Protein AF-A0ABD0RFR3-F1 (afdb_monomer_lite)

InterPro domains:
  IPR000421 Coagulation factor 5/8, C-terminal domain [PF00754] (2-49)
  IPR000421 Coagulation factor 5/8, C-terminal domain [PS50022] (1-53)
  IPR008979 Galactose-binding-like domain superfamily [SSF49785] (2-52)

Foldseek 3Di:
DPDDDDDPVDDDDDDDDDFDADPPDPGGDPDDWDWDDPDPPDTDTDDDDDPDD

Sequence (53 aa):
QPWMQIDLGRKYRIMAIATQGTFNSYDWVTKYMLLYGDRFDAWTPYVMKGGNM

pLDDT: mean 87.61, std 11.6, range [47.47, 94.94]

Secondary structure (DSSP, 8-state):
--------SS------------TTSS--------EE-SSTT--EE---TT---

Organism: Cirrhinus mrigala (NCBI:txid683832)

Radius of gyration: 13.71 Å; chains: 1; bounding box: 35×21×34 Å

Structure (mmCIF, N/CA/C/O backbone):
data_AF-A0ABD0RFR3-F1
#
_entry.id   AF-A0ABD0RFR3-F1
#
loop_
_atom_site.group_PDB
_atom_site.id
_atom_site.type_symbol
_atom_site.label_atom_id
_atom_site.label_alt_id
_atom_site.label_comp_id
_atom_site.label_asym_id
_atom_site.label_entity_id
_atom_site.label_seq_id
_atom_site.pdbx_PDB_ins_code
_atom_site.Cartn_x
_atom_site.Cartn_y
_atom_site.Cartn_z
_atom_site.occupancy
_atom_site.B_iso_or_equiv
_atom_site.auth_seq_id
_atom_site.auth_comp_id
_atom_site.auth_asym_id
_atom_site.auth_atom_id
_atom_site.pdbx_PDB_model_num
ATOM 1 N N . GLN A 1 1 ? -7.841 9.869 -9.627 1.00 56.53 1 GLN A N 1
ATOM 2 C CA . GLN A 1 1 ? -7.718 9.659 -8.166 1.00 56.53 1 GLN A CA 1
ATOM 3 C C . GLN A 1 1 ? -6.502 8.765 -7.931 1.00 56.53 1 GLN A C 1
ATOM 5 O O . GLN A 1 1 ? -6.403 7.773 -8.639 1.00 56.53 1 GLN A O 1
ATOM 10 N N . PRO A 1 2 ? -5.549 9.119 -7.050 1.00 85.88 2 PRO A N 1
ATOM 11 C CA . PRO A 1 2 ? -4.266 8.414 -6.920 1.00 85.88 2 PRO A CA 1
ATOM 12 C C . PRO A 1 2 ? -4.262 7.248 -5.908 1.00 85.88 2 PRO A C 1
ATOM 14 O O . PRO A 1 2 ? -3.195 6.855 -5.445 1.00 85.88 2 PRO A O 1
ATOM 17 N N . TRP A 1 3 ? -5.423 6.701 -5.532 1.00 90.00 3 TRP A N 1
ATOM 18 C CA . TRP A 1 3 ? -5.521 5.563 -4.612 1.00 90.00 3 TRP A CA 1
ATOM 19 C C . TRP A 1 3 ? -6.524 4.523 -5.108 1.00 90.00 3 TRP A C 1
ATOM 21 O O . TRP A 1 3 ? -7.471 4.843 -5.826 1.00 90.00 3 TRP A O 1
ATOM 31 N N . MET A 1 4 ? -6.322 3.283 -4.671 1.00 92.38 4 MET A N 1
ATOM 32 C CA . MET A 1 4 ? -7.262 2.181 -4.837 1.00 92.38 4 MET A CA 1
ATOM 33 C C . MET A 1 4 ? -7.799 1.812 -3.457 1.00 92.38 4 MET A C 1
ATOM 35 O O . MET A 1 4 ? -7.027 1.466 -2.564 1.00 92.38 4 MET A O 1
ATOM 39 N N . GLN A 1 5 ? -9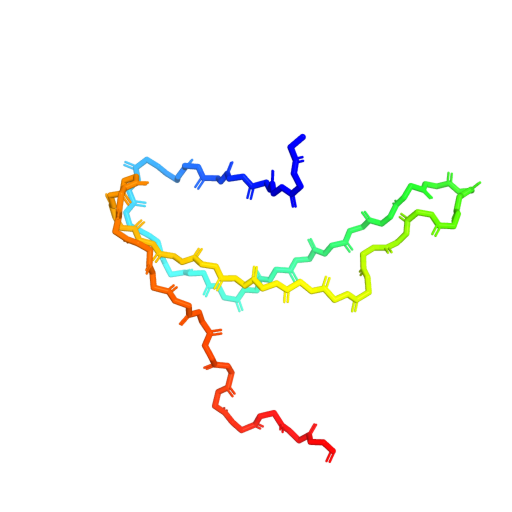.113 1.916 -3.275 1.00 93.19 5 GLN A N 1
ATOM 40 C CA . GLN A 1 5 ? -9.784 1.548 -2.032 1.00 93.19 5 GLN A CA 1
ATOM 41 C C . GLN A 1 5 ? -10.520 0.225 -2.223 1.00 93.19 5 GLN A C 1
ATOM 43 O O . GLN A 1 5 ? -11.224 0.046 -3.215 1.00 93.19 5 GLN A O 1
ATOM 48 N N . ILE A 1 6 ? -10.370 -0.681 -1.259 1.00 92.94 6 ILE A N 1
ATOM 49 C CA . ILE A 1 6 ? -11.011 -1.996 -1.259 1.00 92.94 6 ILE A CA 1
ATOM 50 C C . ILE A 1 6 ? -11.914 -2.095 -0.033 1.00 92.94 6 ILE A C 1
ATOM 52 O O . ILE A 1 6 ? -11.434 -1.972 1.092 1.00 92.94 6 ILE A O 1
ATOM 56 N N . ASP A 1 7 ? -13.208 -2.325 -0.251 1.00 93.25 7 ASP A N 1
ATOM 57 C CA . ASP A 1 7 ? -14.150 -2.696 0.806 1.00 93.25 7 ASP A CA 1
ATOM 58 C C . A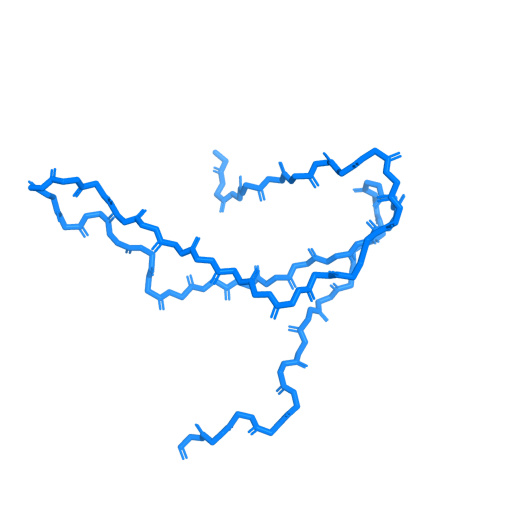SP A 1 7 ? -14.255 -4.225 0.870 1.00 93.25 7 ASP A C 1
ATOM 60 O O . ASP A 1 7 ? -14.579 -4.885 -0.117 1.00 93.25 7 ASP A O 1
ATOM 64 N N . LEU A 1 8 ? -13.942 -4.793 2.032 1.00 93.69 8 LEU A N 1
ATOM 65 C CA . LEU A 1 8 ? -13.972 -6.236 2.264 1.00 93.69 8 LEU A CA 1
ATOM 66 C C . LEU A 1 8 ? -15.332 -6.719 2.805 1.00 93.69 8 LEU A C 1
ATOM 68 O O . LEU A 1 8 ? -15.523 -7.921 2.991 1.00 93.69 8 LEU A O 1
ATOM 72 N N . GLY A 1 9 ? -16.263 -5.812 3.126 1.00 94.06 9 GLY A N 1
ATOM 73 C CA . GLY A 1 9 ? -17.593 -6.093 3.683 1.00 94.06 9 GLY A CA 1
ATOM 74 C C . GLY A 1 9 ? -17.613 -6.549 5.151 1.00 94.06 9 GLY A C 1
ATOM 75 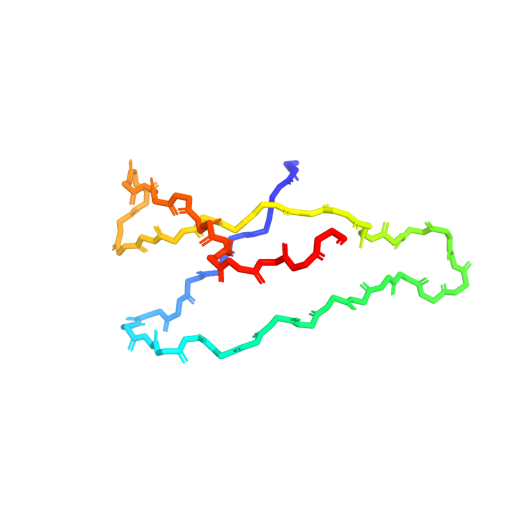O O . GLY A 1 9 ? -18.627 -6.412 5.832 1.00 94.06 9 GLY A O 1
ATOM 76 N N . ARG A 1 10 ? -16.501 -7.084 5.671 1.00 92.50 10 ARG A N 1
ATOM 77 C CA . ARG A 1 10 ? -16.275 -7.405 7.093 1.00 92.50 10 ARG A CA 1
ATOM 78 C C . ARG A 1 10 ? -14.778 -7.413 7.415 1.00 92.50 10 ARG A C 1
ATOM 80 O O . ARG A 1 10 ? -13.945 -7.314 6.519 1.00 92.50 10 ARG A O 1
ATOM 87 N N . LYS A 1 11 ? -14.423 -7.582 8.691 1.00 92.19 11 LYS A N 1
ATOM 88 C CA . LYS A 1 11 ? -13.020 -7.628 9.134 1.00 92.19 11 LYS A CA 1
ATOM 89 C C . LYS A 1 11 ? -12.311 -8.894 8.658 1.00 92.19 11 LYS A C 1
ATOM 91 O O . LYS A 1 11 ? -12.782 -10.003 8.907 1.00 92.19 11 LYS A O 1
ATOM 96 N N . TYR A 1 12 ? -11.136 -8.714 8.062 1.00 94.00 12 TYR A N 1
ATOM 97 C CA . TYR A 1 12 ? -10.220 -9.792 7.696 1.00 94.00 12 TYR A CA 1
ATOM 98 C C . TYR A 1 12 ? -8.807 -9.494 8.179 1.00 94.00 12 TYR A C 1
ATOM 100 O O . TYR A 1 12 ? -8.403 -8.340 8.320 1.00 94.00 12 TYR A O 1
ATOM 108 N N . ARG A 1 13 ? -8.030 -10.560 8.375 1.00 94.00 13 ARG A N 1
ATOM 109 C CA . ARG A 1 13 ? -6.582 -10.465 8.543 1.00 94.00 13 ARG A CA 1
ATOM 110 C C . ARG A 1 13 ? -5.922 -10.475 7.166 1.00 94.00 13 ARG A C 1
ATOM 112 O O . ARG A 1 13 ? -5.901 -11.510 6.505 1.00 94.00 13 ARG A O 1
ATOM 119 N N . ILE A 1 14 ? -5.372 -9.338 6.753 1.00 92.31 14 ILE A N 1
ATOM 120 C CA . ILE A 1 14 ? -4.591 -9.234 5.517 1.00 92.31 14 ILE A CA 1
ATOM 121 C C . ILE A 1 14 ? -3.151 -9.660 5.798 1.00 92.31 14 ILE A C 1
ATOM 123 O O . ILE A 1 14 ? -2.523 -9.159 6.729 1.00 92.31 14 ILE A O 1
ATOM 127 N N . MET A 1 15 ? -2.650 -10.611 5.009 1.00 93.44 15 MET A N 1
ATOM 128 C CA . MET A 1 15 ? -1.318 -11.201 5.194 1.00 93.44 15 MET A CA 1
ATOM 129 C C . MET A 1 15 ? -0.294 -10.708 4.173 1.00 93.44 15 MET A C 1
ATOM 131 O O . MET A 1 15 ? 0.889 -10.646 4.488 1.00 93.44 15 MET A O 1
ATOM 135 N N . ALA A 1 16 ? -0.737 -10.375 2.960 1.00 92.88 16 ALA A N 1
ATOM 136 C CA . ALA A 1 16 ? 0.132 -9.955 1.871 1.00 92.88 16 ALA A CA 1
ATOM 137 C C . ALA A 1 16 ? -0.630 -9.082 0.869 1.00 92.88 16 ALA A C 1
ATOM 139 O O . ALA A 1 16 ? -1.856 -9.164 0.767 1.00 92.88 16 ALA A O 1
ATOM 140 N N . ILE A 1 17 ? 0.122 -8.280 0.117 1.00 92.69 17 ILE A N 1
ATOM 141 C CA . ILE A 1 17 ? -0.353 -7.491 -1.020 1.00 9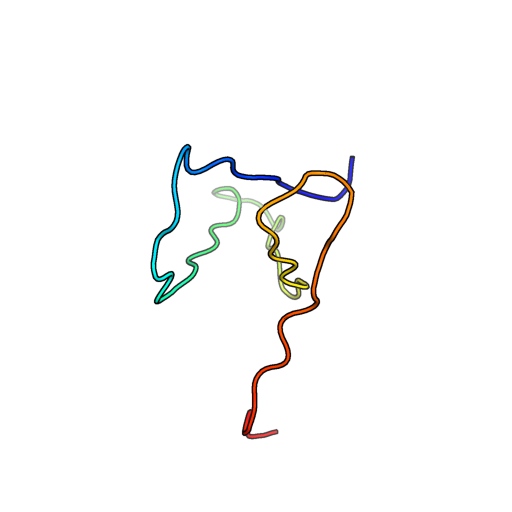2.69 17 ILE A CA 1
ATOM 142 C C . ILE A 1 17 ? 0.553 -7.832 -2.202 1.00 92.69 17 ILE A C 1
ATOM 144 O O . ILE A 1 17 ? 1.775 -7.768 -2.075 1.00 92.69 17 ILE A O 1
ATOM 148 N N . ALA A 1 18 ? -0.042 -8.180 -3.339 1.00 94.19 18 ALA A N 1
ATOM 149 C CA . ALA A 1 18 ? 0.663 -8.351 -4.603 1.00 94.19 18 ALA A CA 1
ATOM 150 C C . ALA A 1 18 ? 0.262 -7.214 -5.548 1.00 94.19 18 ALA A C 1
ATOM 152 O O . ALA A 1 18 ? -0.927 -6.942 -5.715 1.00 94.19 18 ALA A O 1
ATOM 153 N N . THR A 1 19 ? 1.244 -6.545 -6.150 1.00 93.38 19 THR A N 1
ATOM 154 C CA . THR A 1 19 ? 1.024 -5.521 -7.176 1.00 93.38 19 THR A CA 1
ATOM 155 C C . THR A 1 19 ? 1.512 -6.041 -8.523 1.00 93.38 19 THR A C 1
ATOM 157 O O . THR A 1 19 ? 2.501 -6.769 -8.600 1.00 93.38 19 THR A O 1
ATOM 160 N N . GLN A 1 20 ? 0.814 -5.674 -9.595 1.00 93.50 20 GLN A N 1
ATOM 161 C CA . GLN A 1 20 ? 1.208 -6.006 -10.959 1.00 93.50 20 GLN A CA 1
ATOM 162 C C . GLN A 1 20 ? 1.117 -4.745 -11.819 1.00 93.50 20 GLN A C 1
ATOM 164 O O . GLN A 1 20 ? 0.143 -4.001 -11.716 1.00 93.50 20 GLN A O 1
ATOM 169 N N . GLY A 1 21 ? 2.151 -4.495 -12.624 1.00 92.38 21 GLY A N 1
ATOM 170 C CA . GLY A 1 21 ? 2.136 -3.451 -13.646 1.00 92.38 21 GLY A CA 1
ATOM 171 C C . GLY A 1 21 ? 1.431 -3.903 -14.926 1.00 92.38 21 GLY A C 1
ATOM 172 O O . GLY A 1 21 ? 1.014 -5.056 -15.061 1.00 92.38 21 GLY A O 1
ATOM 173 N N . THR A 1 22 ? 1.323 -3.004 -15.897 1.00 94.56 22 THR A N 1
ATOM 174 C CA . THR A 1 22 ? 0.716 -3.321 -17.198 1.00 94.56 22 THR A CA 1
ATOM 175 C C . THR A 1 22 ? 1.712 -4.050 -18.105 1.00 94.56 22 THR A C 1
ATOM 177 O O . THR A 1 22 ? 2.876 -3.659 -18.211 1.00 94.56 22 THR A O 1
ATOM 180 N N . PHE A 1 23 ? 1.258 -5.109 -18.787 1.00 91.56 23 PHE A N 1
ATOM 181 C CA . PHE A 1 23 ? 2.088 -5.847 -19.743 1.00 91.56 23 PHE A CA 1
ATOM 182 C C . PHE A 1 23 ? 2.620 -4.925 -20.847 1.00 91.56 23 PHE A C 1
ATOM 184 O O . PHE A 1 23 ? 1.876 -4.113 -21.393 1.00 91.56 23 PHE A O 1
ATOM 191 N N . ASN A 1 24 ? 3.901 -5.089 -21.192 1.00 90.06 24 ASN A N 1
ATOM 192 C CA . ASN A 1 24 ? 4.592 -4.293 -22.209 1.00 90.06 24 ASN A CA 1
ATOM 193 C C . ASN A 1 24 ? 4.546 -2.769 -21.950 1.00 90.06 24 ASN A C 1
ATOM 195 O O . ASN A 1 24 ? 4.511 -1.977 -22.889 1.00 90.06 24 ASN A O 1
ATOM 199 N N . SER A 1 25 ? 4.537 -2.366 -20.674 1.00 92.38 25 SER A N 1
ATOM 200 C CA . SER A 1 25 ? 4.600 -0.967 -20.244 1.00 92.38 25 SER A CA 1
ATOM 201 C C . SER A 1 25 ? 5.633 -0.754 -19.126 1.00 92.38 25 SER A C 1
ATOM 203 O O . SER A 1 25 ? 6.082 -1.693 -18.461 1.00 92.38 25 SER A O 1
ATOM 205 N N . TYR A 1 26 ? 5.986 0.512 -18.901 1.00 87.12 26 TYR A N 1
ATOM 206 C CA . TYR A 1 26 ? 6.773 0.985 -17.759 1.00 87.12 26 TYR A CA 1
ATOM 207 C C . TYR A 1 26 ? 5.901 1.363 -16.548 1.00 87.12 26 TYR A C 1
ATOM 209 O O . TYR A 1 26 ? 6.420 1.853 -15.544 1.00 87.12 26 TYR A O 1
ATOM 217 N N . ASP A 1 27 ?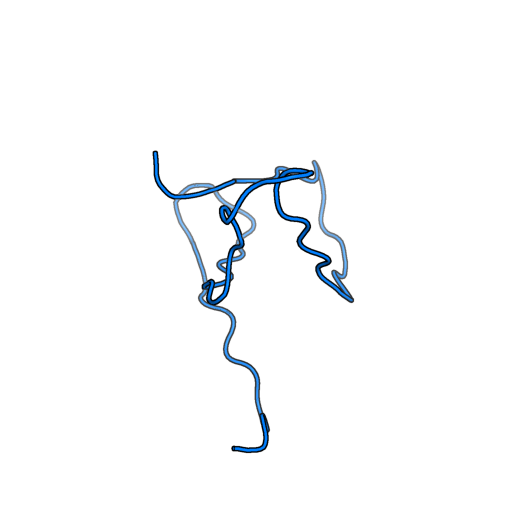 4.594 1.105 -16.612 1.00 90.19 27 ASP A N 1
ATOM 218 C CA . ASP A 1 27 ? 3.627 1.450 -15.567 1.00 90.19 27 ASP A CA 1
ATOM 219 C C . ASP A 1 27 ? 3.681 0.472 -14.382 1.00 90.19 27 ASP A C 1
ATOM 221 O O . ASP A 1 27 ? 2.826 -0.403 -14.221 1.00 90.19 27 ASP A O 1
ATOM 225 N N . TRP A 1 28 ? 4.701 0.624 -13.537 1.00 90.69 28 TRP A N 1
ATOM 226 C CA . TRP A 1 28 ? 4.890 -0.161 -12.316 1.00 90.69 28 TRP A CA 1
ATOM 227 C C . TRP A 1 28 ? 4.758 0.720 -11.077 1.00 90.69 28 TRP A C 1
ATOM 229 O O . TRP A 1 28 ? 5.376 1.779 -10.970 1.00 90.69 28 TRP A O 1
ATOM 239 N N . VAL A 1 29 ? 4.005 0.245 -10.085 1.00 90.75 29 VAL A N 1
ATOM 240 C CA . VAL A 1 29 ? 3.980 0.874 -8.761 1.00 90.75 29 VAL A CA 1
ATOM 241 C C . VAL A 1 29 ? 5.216 0.425 -7.989 1.00 90.75 29 VAL A C 1
ATOM 243 O O . VAL A 1 29 ? 5.318 -0.731 -7.585 1.00 90.75 29 VAL A O 1
ATOM 246 N N . THR A 1 30 ? 6.157 1.342 -7.773 1.00 89.88 30 THR A N 1
ATOM 247 C CA . THR A 1 30 ? 7.419 1.061 -7.061 1.00 89.88 30 THR A CA 1
ATOM 248 C C . THR A 1 30 ? 7.346 1.359 -5.566 1.00 89.88 30 THR A C 1
ATOM 250 O O . THR A 1 30 ? 8.110 0.797 -4.784 1.00 89.88 30 THR A O 1
ATOM 253 N N . LYS A 1 31 ? 6.433 2.243 -5.153 1.00 90.31 31 LYS A N 1
ATOM 254 C CA . LYS A 1 31 ? 6.196 2.621 -3.757 1.00 90.31 31 LYS A CA 1
ATOM 255 C C . LYS A 1 31 ? 4.712 2.881 -3.546 1.00 90.31 31 LYS A C 1
ATOM 257 O O . LYS A 1 31 ? 4.056 3.458 -4.408 1.00 90.31 31 LYS A O 1
ATOM 262 N N . TYR A 1 32 ? 4.203 2.490 -2.386 1.00 92.50 32 TYR A N 1
ATOM 263 C CA . TYR A 1 32 ? 2.835 2.771 -1.968 1.00 92.50 32 TYR A CA 1
ATOM 264 C C . TYR A 1 32 ? 2.767 2.922 -0.445 1.00 92.50 32 TYR A C 1
ATOM 266 O O . TYR A 1 32 ? 3.648 2.455 0.277 1.00 92.50 32 TYR A O 1
ATOM 274 N N . MET A 1 33 ? 1.709 3.575 0.035 1.00 92.81 33 MET A N 1
ATOM 275 C CA . MET A 1 33 ? 1.342 3.616 1.450 1.00 92.81 33 MET A CA 1
A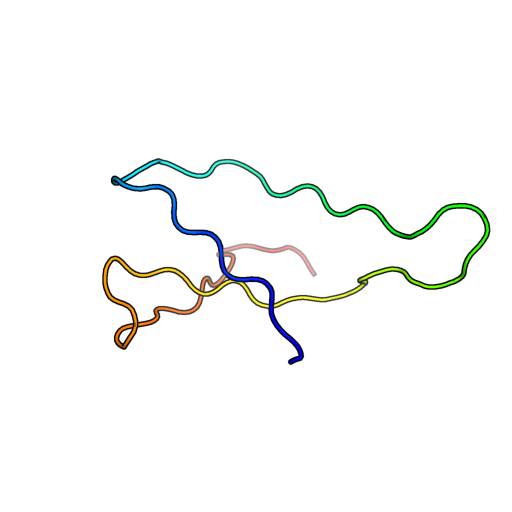TOM 276 C C . MET A 1 33 ? 0.063 2.806 1.638 1.00 92.81 33 MET A C 1
ATOM 278 O O . MET A 1 33 ? -0.857 2.907 0.829 1.00 92.81 33 MET A O 1
ATOM 282 N N . LEU A 1 34 ? 0.003 2.012 2.705 1.00 94.06 34 LEU A N 1
ATOM 283 C CA . LEU A 1 34 ? -1.201 1.283 3.084 1.00 94.06 34 LEU A CA 1
ATOM 284 C C . LEU A 1 34 ? -1.896 2.021 4.227 1.00 94.06 34 LEU A C 1
ATOM 286 O O . LEU A 1 34 ? -1.300 2.263 5.276 1.00 94.06 34 LEU A O 1
ATOM 290 N N . LEU A 1 35 ? -3.167 2.345 4.019 1.00 94.44 35 LEU A N 1
ATOM 291 C CA . LEU A 1 35 ? -4.076 2.847 5.040 1.00 94.44 35 LEU A CA 1
ATOM 292 C C . LEU A 1 35 ? -5.148 1.783 5.279 1.00 94.44 35 LEU A C 1
ATOM 294 O O . LEU A 1 35 ? -5.627 1.167 4.328 1.00 94.44 35 LEU A O 1
ATOM 298 N N . TYR A 1 36 ? -5.522 1.563 6.535 1.00 93.88 36 TYR A N 1
ATOM 299 C CA . TYR A 1 36 ? -6.591 0.634 6.901 1.00 93.88 36 TYR A CA 1
ATOM 300 C C . TYR A 1 36 ? -7.521 1.260 7.940 1.00 93.88 36 TYR A C 1
ATOM 302 O O . TYR A 1 36 ? -7.110 2.112 8.726 1.00 93.88 36 TYR A O 1
ATOM 310 N N . GLY A 1 37 ? -8.779 0.840 7.942 1.00 93.50 37 GLY A N 1
ATOM 311 C CA . GLY A 1 37 ? -9.793 1.341 8.858 1.00 93.50 37 GLY A CA 1
ATOM 312 C C . GLY A 1 37 ? -11.121 0.633 8.636 1.00 93.50 37 GLY A C 1
ATOM 313 O O . GLY A 1 37 ? -11.378 0.107 7.556 1.00 93.50 37 GLY A O 1
ATOM 314 N N . ASP A 1 38 ? -11.961 0.620 9.667 1.00 91.56 38 ASP A N 1
ATOM 315 C CA . ASP A 1 38 ? -13.321 0.067 9.593 1.00 91.56 38 ASP A CA 1
ATOM 316 C C . ASP A 1 38 ? -14.358 1.125 9.171 1.00 91.56 38 ASP A C 1
ATOM 318 O O . ASP A 1 38 ? -15.545 0.826 9.053 1.00 91.56 38 ASP A O 1
ATOM 322 N N . ARG A 1 39 ? -13.932 2.383 9.013 1.00 86.25 39 ARG A N 1
ATOM 323 C CA . ARG A 1 39 ? -14.781 3.519 8.644 1.00 86.25 39 ARG A CA 1
ATOM 324 C C . ARG A 1 39 ? -14.112 4.320 7.539 1.00 86.25 39 ARG A C 1
ATOM 326 O O . ARG A 1 39 ? -12.892 4.456 7.519 1.00 86.25 39 ARG A O 1
ATOM 333 N N . PHE A 1 40 ? -14.926 4.888 6.658 1.00 81.31 40 PHE A N 1
ATOM 334 C CA . PHE A 1 40 ? -14.468 5.640 5.487 1.00 81.31 40 PHE A CA 1
ATOM 335 C C . PHE A 1 40 ? -13.712 6.935 5.825 1.00 81.31 40 PHE A C 1
ATOM 337 O O . PHE A 1 40 ? -12.998 7.467 4.977 1.00 81.31 40 PHE A O 1
ATOM 344 N N . ASP A 1 41 ? -13.853 7.432 7.051 1.00 86.75 41 ASP A N 1
ATOM 345 C CA . ASP A 1 41 ? -13.289 8.684 7.551 1.00 86.75 41 ASP A CA 1
ATOM 346 C C . ASP A 1 41 ? -12.164 8.490 8.585 1.00 86.75 41 ASP A C 1
ATOM 348 O O . ASP A 1 41 ? -11.527 9.462 8.985 1.00 86.75 41 ASP A O 1
ATOM 352 N N . ALA A 1 42 ? -11.880 7.251 9.002 1.00 90.81 42 ALA A N 1
ATOM 353 C CA . ALA A 1 42 ? -10.937 6.949 10.080 1.00 90.81 42 ALA A CA 1
ATOM 354 C C . ALA A 1 42 ? -9.843 5.978 9.615 1.00 90.81 42 ALA A C 1
ATOM 356 O O . ALA A 1 42 ? -9.898 4.770 9.862 1.00 90.81 42 ALA A O 1
ATOM 357 N N . TRP A 1 43 ? -8.831 6.528 8.946 1.00 93.00 43 TRP A N 1
ATOM 358 C CA . TRP A 1 43 ? -7.724 5.770 8.367 1.00 93.00 43 TRP A CA 1
ATOM 359 C C . TRP A 1 43 ? -6.500 5.736 9.279 1.00 93.00 43 TRP A C 1
ATOM 361 O O . TRP A 1 43 ? -6.038 6.765 9.767 1.00 93.00 43 TRP A O 1
ATOM 371 N N . THR A 1 44 ? -5.930 4.546 9.451 1.00 94.94 44 THR A N 1
ATOM 372 C CA . THR A 1 44 ? -4.674 4.326 10.173 1.00 94.94 44 THR A CA 1
ATOM 373 C C . THR A 1 44 ? -3.566 3.950 9.184 1.00 94.94 44 THR A C 1
ATOM 375 O O . THR A 1 44 ? -3.742 2.995 8.422 1.00 94.94 44 THR A O 1
ATOM 378 N N . PRO A 1 45 ? -2.418 4.654 9.166 1.00 93.56 45 PRO A N 1
ATOM 379 C CA . PRO A 1 45 ? -1.278 4.271 8.341 1.00 93.56 45 PRO A CA 1
ATOM 380 C C . PRO A 1 45 ? -0.642 2.982 8.856 1.00 93.56 45 PRO A C 1
ATOM 382 O O . PRO A 1 45 ? -0.353 2.832 10.045 1.00 93.56 45 PRO A O 1
ATOM 385 N N . TYR A 1 46 ? -0.395 2.045 7.947 1.00 92.62 46 TYR A N 1
ATOM 386 C CA . TYR A 1 46 ? 0.419 0.879 8.237 1.00 92.62 46 TYR A CA 1
ATOM 387 C C . TYR A 1 46 ? 1.899 1.267 8.223 1.00 92.62 46 TYR A C 1
ATOM 389 O O . TYR A 1 46 ? 2.418 1.766 7.225 1.00 92.62 46 TYR A O 1
ATOM 397 N N . VAL A 1 47 ? 2.582 0.999 9.334 1.00 88.06 47 VAL A N 1
ATOM 398 C CA . VAL A 1 47 ? 4.030 1.172 9.469 1.00 88.06 47 VAL A CA 1
ATOM 399 C C . VAL A 1 47 ? 4.643 -0.208 9.643 1.00 88.06 47 VAL A C 1
ATOM 401 O O . VAL A 1 47 ? 4.389 -0.887 10.641 1.00 88.06 47 VAL A O 1
ATOM 404 N N . MET A 1 48 ? 5.452 -0.625 8.669 1.00 79.69 48 MET A N 1
ATOM 405 C CA . MET A 1 48 ? 6.197 -1.874 8.761 1.00 79.69 48 MET A CA 1
ATOM 406 C C . MET A 1 48 ? 7.216 -1.758 9.900 1.00 79.69 48 MET A C 1
ATOM 408 O O . MET A 1 48 ? 8.172 -0.988 9.822 1.00 79.69 48 MET A O 1
ATOM 412 N N . LYS A 1 49 ? 7.011 -2.510 10.983 1.00 71.94 49 LYS A N 1
ATOM 413 C CA . LYS A 1 49 ? 7.987 -2.590 12.075 1.00 71.94 49 LYS A CA 1
ATOM 414 C C . LYS A 1 49 ? 9.096 -3.562 11.674 1.00 71.94 49 LYS A C 1
ATOM 416 O O . LYS A 1 49 ? 8.822 -4.742 11.490 1.00 71.94 49 LYS A O 1
ATOM 421 N N . GLY A 1 50 ? 10.327 -3.062 11.555 1.00 63.47 50 GLY A N 1
ATOM 422 C CA . GLY A 1 50 ? 11.513 -3.885 11.289 1.00 63.47 50 GLY A CA 1
ATOM 423 C C . GLY A 1 50 ? 11.825 -4.132 9.812 1.00 63.47 50 GLY A C 1
ATOM 424 O O . GLY A 1 50 ? 12.435 -5.146 9.490 1.00 63.47 50 GLY A O 1
ATOM 425 N N . GLY A 1 51 ? 11.413 -3.238 8.908 1.00 53.03 51 GLY A N 1
ATOM 426 C CA . GLY A 1 51 ? 11.938 -3.258 7.545 1.00 53.03 51 GLY A CA 1
ATOM 427 C C . GLY A 1 51 ? 13.438 -2.970 7.578 1.00 53.03 51 GLY A C 1
ATOM 428 O O . GLY A 1 51 ? 13.826 -1.844 7.884 1.00 53.03 51 GLY A O 1
ATOM 429 N N . ASN A 1 52 ? 14.261 -3.985 7.308 1.00 47.47 52 ASN A N 1
ATOM 430 C CA . ASN A 1 52 ? 15.677 -3.793 7.015 1.00 47.47 52 ASN A CA 1
ATOM 431 C C . ASN A 1 52 ? 15.777 -2.800 5.849 1.00 47.47 52 ASN A C 1
ATOM 433 O O . ASN A 1 52 ? 15.261 -3.079 4.762 1.00 47.47 52 ASN A O 1
ATOM 437 N N . MET A 1 53 ? 16.386 -1.643 6.105 1.00 50.97 53 MET A N 1
ATOM 438 C CA . MET A 1 53 ? 17.126 -0.936 5.061 1.00 50.97 53 MET A CA 1
ATOM 439 C C . MET A 1 53 ? 18.395 -1.728 4.772 1.00 50.97 53 MET A C 1
ATOM 441 O O . MET A 1 53 ? 19.003 -2.208 5.757 1.00 50.97 53 MET A O 1
#